Protein AF-R9T8V3-F1 (afdb_monomer_lite)

Organism: Methanomassiliicoccus intestinalis (strain Issoire-Mx1) (NCBI:txid1295009)

Radius of gyration: 25.25 Å; chains: 1; bounding box: 80×43×45 Å

Foldseek 3Di:
DDDDDDPPDDPVVVVVCVVVVVVVVVPPPPPPQQVDALPPPRHGFDDCALNTGHHPDPVSVVVSCVPSNHVCPVVVVVVVVVVVVVVVD

Sequence (89 aa):
MFTSEAASSTVADQIKSSIIYLYFMRNQYSMEIEEEKCQFCGAPAKYFQFAAFICESDECMEKAMTERGGPAGHKKRKLEMMQQESSKQ

Secondary structure (DSSP, 8-state):
----------HHHHHHHHHHHHHHHHTS----GGGSBPTTT-SBP-EEETTEEE-S-HHHHHHHHHHH--TTHHHHHHHHHHHHHHTT-

Structure (mmCIF, N/CA/C/O backbone):
data_AF-R9T8V3-F1
#
_entry.id   AF-R9T8V3-F1
#
loop_
_atom_site.group_PDB
_atom_site.id
_atom_site.type_symbol
_atom_site.label_atom_id
_atom_site.label_alt_id
_atom_site.label_comp_id
_atom_site.label_asym_id
_atom_site.label_entity_id
_atom_site.label_seq_id
_atom_site.pdbx_PDB_ins_code
_atom_site.Cartn_x
_atom_site.Cartn_y
_atom_site.Cartn_z
_atom_site.occupancy
_atom_site.B_iso_or_equiv
_atom_site.auth_seq_id
_atom_site.auth_comp_id
_atom_site.auth_asym_id
_atom_site.auth_atom_id
_atom_site.pdbx_PDB_model_num
ATOM 1 N N . MET A 1 1 ? 61.953 -16.473 -28.495 1.00 37.41 1 MET A N 1
ATOM 2 C CA . MET A 1 1 ? 60.967 -15.800 -29.365 1.00 37.41 1 MET A CA 1
ATOM 3 C C . MET A 1 1 ? 59.598 -16.222 -28.864 1.00 37.41 1 MET A C 1
ATOM 5 O O . MET A 1 1 ? 59.270 -17.388 -29.003 1.00 37.41 1 MET A O 1
ATOM 9 N N . PHE A 1 2 ? 58.873 -15.340 -28.176 1.00 39.91 2 PHE A N 1
ATOM 10 C CA . PHE A 1 2 ? 57.514 -15.621 -27.705 1.00 39.91 2 PHE A CA 1
ATOM 11 C C . PHE A 1 2 ? 56.553 -14.895 -28.642 1.00 39.91 2 PHE A C 1
ATOM 13 O O . PHE A 1 2 ? 56.532 -13.668 -28.674 1.00 39.91 2 PHE A O 1
ATOM 20 N N . THR A 1 3 ? 55.834 -15.648 -29.467 1.00 44.59 3 THR A N 1
ATOM 21 C CA . THR A 1 3 ? 54.784 -15.121 -30.339 1.00 44.59 3 THR A CA 1
ATOM 22 C C . THR A 1 3 ? 53.515 -14.959 -29.512 1.00 44.59 3 THR A C 1
ATOM 24 O O . THR A 1 3 ? 52.940 -15.947 -29.065 1.00 44.59 3 THR A O 1
ATOM 27 N N . SER A 1 4 ? 53.095 -13.720 -29.268 1.00 53.84 4 SER A N 1
ATOM 28 C CA . SER A 1 4 ? 51.797 -13.431 -28.661 1.00 53.84 4 SER A CA 1
ATOM 29 C C . SER A 1 4 ? 50.728 -13.415 -29.754 1.00 53.84 4 SER A C 1
ATOM 31 O O . SER A 1 4 ? 50.658 -12.466 -30.536 1.00 53.84 4 SER A O 1
ATOM 33 N N . GLU A 1 5 ? 49.911 -14.466 -29.824 1.00 54.34 5 GLU A N 1
ATOM 34 C CA . GLU A 1 5 ? 48.695 -14.477 -30.638 1.00 54.34 5 GLU A CA 1
ATOM 35 C C . GLU A 1 5 ? 47.670 -13.536 -29.997 1.00 54.34 5 GLU A C 1
ATOM 37 O O . GLU A 1 5 ? 47.210 -13.745 -28.874 1.00 54.34 5 GLU A O 1
ATOM 42 N N . ALA A 1 6 ? 47.345 -12.452 -30.698 1.00 54.28 6 ALA A N 1
ATOM 43 C CA . ALA A 1 6 ? 46.278 -11.548 -30.304 1.00 54.28 6 ALA A CA 1
ATOM 44 C C . ALA A 1 6 ? 44.932 -12.268 -30.481 1.00 54.28 6 ALA A C 1
ATOM 46 O O . ALA A 1 6 ? 44.515 -12.555 -31.603 1.00 54.28 6 ALA A O 1
ATOM 47 N N . ALA A 1 7 ? 44.253 -12.559 -29.370 1.00 53.34 7 ALA A N 1
ATOM 48 C CA . ALA A 1 7 ? 4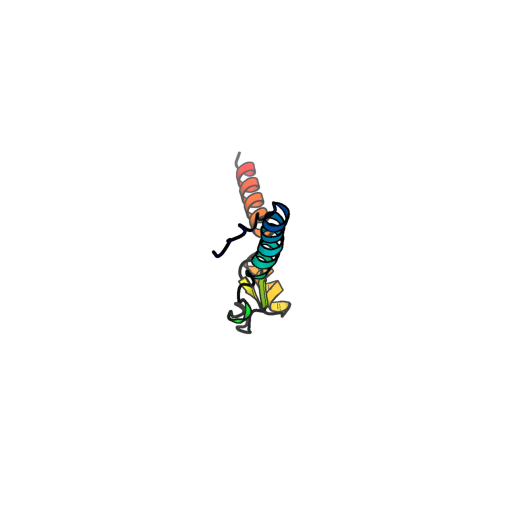2.892 -13.076 -29.379 1.00 53.34 7 ALA A CA 1
ATOM 49 C C . ALA A 1 7 ? 41.955 -12.028 -30.004 1.00 53.34 7 ALA A C 1
ATOM 51 O O . ALA A 1 7 ? 41.643 -11.003 -29.397 1.00 53.34 7 ALA A O 1
ATOM 52 N N . SER A 1 8 ? 41.526 -12.278 -31.241 1.00 54.75 8 SER A N 1
ATOM 53 C CA . SER A 1 8 ? 40.464 -11.518 -31.896 1.00 54.75 8 SER A CA 1
ATOM 54 C C . SER A 1 8 ? 39.142 -11.877 -31.217 1.00 54.75 8 SER A C 1
ATOM 56 O O . SER A 1 8 ? 38.601 -12.964 -31.415 1.00 54.75 8 SER A O 1
ATOM 58 N N . SER A 1 9 ? 38.660 -10.995 -30.343 1.00 56.16 9 SER A N 1
ATOM 59 C CA . SER A 1 9 ? 37.369 -11.157 -29.681 1.00 56.16 9 SER A CA 1
ATOM 60 C C . SER A 1 9 ? 36.251 -11.011 -30.713 1.00 56.16 9 SER A C 1
ATOM 62 O O . SER A 1 9 ? 36.121 -9.994 -31.394 1.00 56.16 9 SER A O 1
ATOM 64 N N . THR A 1 10 ? 35.456 -12.067 -30.876 1.00 63.44 10 THR A N 1
ATOM 65 C CA . THR A 1 10 ? 34.363 -12.078 -31.850 1.00 63.44 10 THR A CA 1
ATOM 66 C C . THR A 1 10 ? 33.169 -11.274 -31.331 1.00 63.44 10 THR A C 1
ATOM 68 O O . THR A 1 10 ? 32.893 -11.227 -30.132 1.00 63.44 10 THR A O 1
ATOM 71 N N . VAL A 1 11 ? 32.413 -10.658 -32.244 1.00 58.28 11 VAL A N 1
ATOM 72 C CA . VAL A 1 11 ? 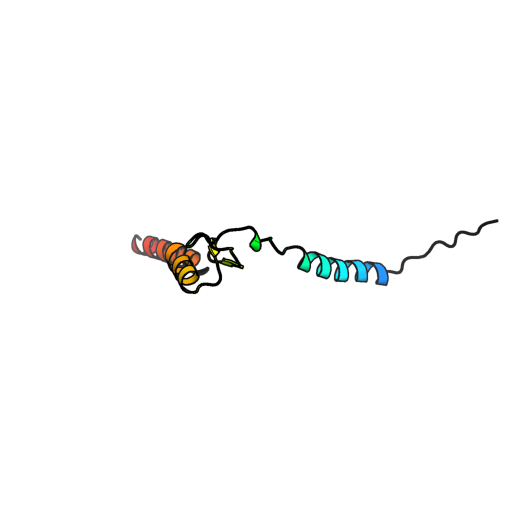31.227 -9.827 -31.939 1.00 58.28 11 VAL A CA 1
ATOM 73 C C . VAL A 1 11 ? 30.168 -10.596 -31.118 1.00 58.28 11 VAL A C 1
ATOM 75 O O . VAL A 1 11 ? 29.413 -10.005 -30.349 1.00 58.28 11 VAL A O 1
ATOM 78 N N . ALA A 1 12 ? 30.151 -11.932 -31.210 1.00 55.50 12 ALA A N 1
ATOM 79 C CA . ALA A 1 12 ? 29.259 -12.806 -30.446 1.00 55.50 12 ALA A CA 1
ATOM 80 C C . ALA A 1 12 ? 29.537 -12.805 -28.929 1.00 55.50 12 ALA A C 1
ATOM 82 O O . ALA A 1 12 ? 28.605 -12.993 -28.142 1.00 55.50 12 ALA A O 1
ATOM 83 N N . ASP A 1 13 ? 30.778 -12.556 -28.503 1.00 55.31 13 ASP A N 1
ATOM 84 C CA . ASP A 1 13 ? 31.133 -12.482 -27.080 1.00 55.31 13 ASP A CA 1
ATOM 85 C C . ASP A 1 13 ? 30.740 -11.130 -26.462 1.00 55.31 13 ASP A C 1
ATOM 87 O O . ASP A 1 13 ? 30.365 -11.062 -25.290 1.00 55.31 13 ASP A O 1
ATOM 91 N N . GLN A 1 14 ? 30.702 -10.063 -27.269 1.00 52.94 14 GLN A N 1
ATOM 92 C CA . GLN A 1 14 ? 30.220 -8.745 -26.838 1.00 52.94 14 GLN A CA 1
ATOM 93 C C . GLN A 1 14 ? 28.698 -8.731 -26.607 1.00 52.94 14 GLN A C 1
ATOM 95 O O . GLN A 1 14 ? 28.232 -8.152 -25.627 1.00 52.94 14 GLN A O 1
ATOM 100 N N . ILE A 1 15 ? 27.912 -9.422 -27.443 1.00 57.50 15 ILE A N 1
ATOM 101 C CA . ILE A 1 15 ? 26.440 -9.473 -27.313 1.00 57.50 15 ILE A CA 1
ATOM 102 C C . ILE A 1 15 ? 26.007 -10.328 -26.106 1.00 57.50 15 ILE A C 1
ATOM 104 O O . ILE A 1 15 ? 25.043 -9.986 -25.414 1.00 57.50 15 ILE A O 1
ATOM 108 N N . LYS A 1 16 ? 26.737 -11.413 -25.800 1.00 58.00 16 LYS A N 1
ATOM 109 C CA . LYS A 1 16 ? 26.492 -12.237 -24.600 1.00 58.00 16 LYS A CA 1
ATOM 110 C C . LYS A 1 16 ? 26.708 -11.449 -23.309 1.00 58.00 16 LYS A C 1
ATOM 112 O O . LYS A 1 16 ? 25.919 -11.610 -22.380 1.00 58.00 16 LYS A O 1
ATOM 117 N N . SER A 1 17 ? 27.711 -10.565 -23.278 1.00 59.03 17 SER A N 1
ATOM 118 C CA . SER A 1 17 ? 27.928 -9.635 -22.164 1.00 59.03 17 SER A CA 1
ATOM 119 C C . SER A 1 17 ? 26.687 -8.771 -21.924 1.00 59.03 17 SER A C 1
ATOM 121 O O . SER A 1 17 ? 26.205 -8.713 -20.800 1.00 59.03 17 SER A O 1
ATOM 123 N N . SER A 1 18 ? 26.071 -8.205 -22.969 1.00 63.72 18 SER A N 1
ATOM 124 C CA . SER A 1 18 ? 24.880 -7.358 -22.813 1.00 63.72 18 SER A CA 1
ATOM 125 C C . SER A 1 18 ? 23.645 -8.095 -22.282 1.00 63.72 18 SER A C 1
ATOM 127 O O . SER A 1 18 ? 22.969 -7.561 -21.410 1.00 63.72 18 SER A O 1
ATOM 129 N N . ILE A 1 19 ? 23.329 -9.311 -22.746 1.00 72.69 19 ILE A N 1
ATOM 130 C CA . ILE A 1 19 ? 22.133 -10.039 -22.267 1.00 72.69 19 ILE A CA 1
ATOM 131 C C . ILE A 1 19 ? 22.333 -10.563 -20.842 1.00 72.69 19 ILE A C 1
ATOM 133 O O . ILE A 1 19 ? 21.436 -10.419 -20.011 1.00 72.69 19 ILE A O 1
ATOM 137 N N . ILE A 1 20 ? 23.503 -11.134 -20.540 1.00 70.69 20 ILE A N 1
ATOM 138 C CA . ILE A 1 20 ? 23.825 -11.627 -19.194 1.00 70.69 20 ILE A CA 1
ATOM 139 C C . ILE A 1 20 ? 23.889 -10.454 -18.209 1.00 70.69 20 ILE A C 1
ATOM 141 O O . ILE A 1 20 ? 23.344 -10.558 -17.115 1.00 70.69 20 ILE A O 1
ATOM 145 N N . TYR A 1 21 ? 24.460 -9.314 -18.609 1.00 63.62 21 TYR A N 1
ATOM 146 C CA . TYR A 1 21 ? 24.491 -8.098 -17.796 1.00 63.62 21 TYR A CA 1
ATOM 147 C C . TYR A 1 21 ? 23.094 -7.511 -17.572 1.00 63.62 21 TYR A C 1
ATOM 149 O O . TYR A 1 21 ? 22.784 -7.105 -16.459 1.00 63.62 21 TYR A O 1
ATOM 157 N N . LEU A 1 22 ? 22.210 -7.522 -18.578 1.00 64.25 22 LEU A N 1
ATOM 158 C CA . LEU A 1 22 ? 20.810 -7.113 -18.405 1.00 64.25 22 LEU A CA 1
ATOM 159 C C . LEU A 1 22 ? 20.037 -8.066 -17.478 1.00 64.25 22 LEU A C 1
ATOM 161 O O . LEU A 1 22 ? 19.222 -7.602 -16.683 1.00 64.25 22 LEU A O 1
ATOM 165 N N . TYR A 1 23 ? 20.306 -9.375 -17.534 1.00 63.72 23 TYR A N 1
ATOM 166 C CA . TYR A 1 23 ? 19.736 -10.358 -16.603 1.00 63.72 23 TYR A CA 1
ATOM 167 C C . TYR A 1 23 ? 20.265 -10.176 -15.172 1.00 63.72 23 TYR A C 1
ATOM 169 O O . TYR A 1 23 ? 19.487 -10.235 -14.223 1.00 63.72 23 TYR A O 1
ATOM 177 N N . PHE A 1 24 ? 21.563 -9.902 -15.019 1.00 60.38 24 PHE A N 1
ATOM 178 C CA . PHE A 1 24 ? 22.215 -9.632 -13.737 1.00 60.38 24 PHE A CA 1
ATOM 179 C C . PHE A 1 24 ? 21.719 -8.317 -13.110 1.00 60.38 24 PHE A C 1
ATOM 181 O O . PHE A 1 24 ? 21.313 -8.303 -11.952 1.00 60.38 24 PHE A O 1
ATOM 188 N N . MET A 1 25 ? 21.627 -7.239 -13.897 1.00 57.66 25 MET A N 1
ATOM 189 C CA . MET A 1 25 ? 21.101 -5.938 -13.463 1.00 57.66 25 MET A CA 1
ATOM 190 C C . MET A 1 25 ? 19.615 -5.982 -13.087 1.00 57.66 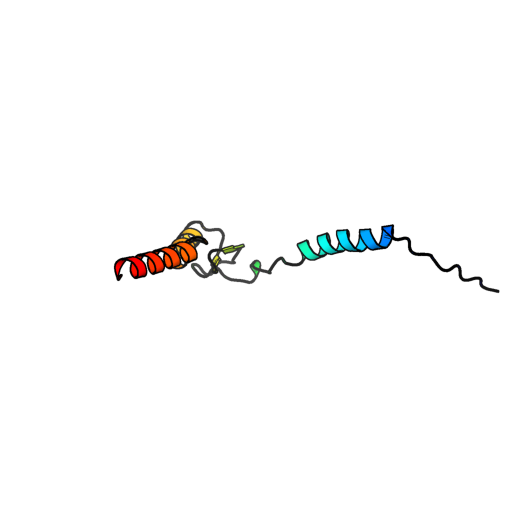25 MET A C 1
ATOM 192 O O . MET A 1 25 ? 19.204 -5.322 -12.134 1.00 57.66 25 MET A O 1
ATOM 196 N N . ARG A 1 26 ? 18.795 -6.789 -13.780 1.00 56.22 26 ARG A N 1
ATOM 197 C CA . ARG A 1 26 ? 17.386 -7.015 -13.398 1.00 56.22 26 ARG A CA 1
ATOM 198 C C . ARG A 1 26 ? 17.231 -7.656 -12.018 1.00 56.22 26 ARG A C 1
ATOM 200 O O . ARG A 1 26 ? 16.177 -7.490 -11.415 1.00 56.22 26 ARG A O 1
ATOM 207 N N . ASN A 1 27 ? 18.242 -8.381 -11.543 1.00 51.88 27 ASN A N 1
ATOM 208 C CA . ASN A 1 27 ? 18.194 -9.132 -10.290 1.00 51.88 27 ASN A CA 1
ATOM 209 C C . ASN A 1 27 ? 18.761 -8.367 -9.083 1.00 51.88 27 ASN A C 1
ATOM 211 O O . ASN A 1 27 ? 18.667 -8.867 -7.969 1.00 51.88 27 ASN 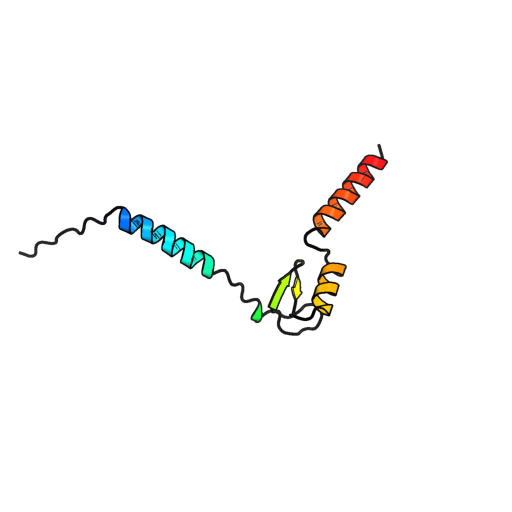A O 1
ATOM 215 N N . GLN A 1 28 ? 19.344 -7.179 -9.283 1.00 48.06 28 GLN A N 1
ATOM 216 C CA . GLN A 1 28 ? 20.031 -6.431 -8.221 1.00 48.06 28 GLN A CA 1
ATOM 217 C C . GLN A 1 28 ? 19.161 -5.347 -7.550 1.00 48.06 28 GLN A C 1
ATOM 219 O O . GLN A 1 28 ? 19.572 -4.751 -6.563 1.00 48.06 28 GLN A O 1
ATOM 224 N N . TYR A 1 29 ? 17.947 -5.088 -8.046 1.00 51.72 29 TYR A N 1
ATOM 225 C CA . TYR A 1 29 ? 17.020 -4.096 -7.471 1.00 51.72 29 TYR A CA 1
ATOM 226 C C . TYR A 1 29 ? 15.979 -4.711 -6.522 1.00 51.72 29 TYR A C 1
ATOM 228 O O . TYR A 1 29 ? 14.850 -4.229 -6.416 1.00 51.72 29 TYR A O 1
ATOM 236 N N . SER A 1 30 ? 16.347 -5.767 -5.796 1.00 53.56 30 SER A N 1
ATOM 237 C CA . SER A 1 30 ? 15.661 -6.102 -4.551 1.00 53.56 30 SER A CA 1
ATOM 238 C C . SER A 1 30 ? 16.018 -5.021 -3.530 1.00 53.56 30 SER A C 1
ATOM 240 O O . SER A 1 30 ? 17.020 -5.139 -2.831 1.00 53.56 30 SER A O 1
ATOM 242 N N . MET A 1 31 ? 15.244 -3.929 -3.483 1.00 56.59 31 MET A N 1
ATOM 243 C CA . MET A 1 31 ? 15.236 -3.076 -2.290 1.00 56.59 31 MET A CA 1
ATOM 244 C C . MET A 1 31 ? 15.082 -4.007 -1.085 1.00 56.59 31 MET A C 1
ATOM 246 O O . MET A 1 31 ? 14.188 -4.856 -1.100 1.00 56.59 31 MET A O 1
ATOM 250 N N . GLU A 1 32 ? 15.958 -3.884 -0.091 1.00 67.12 32 GLU A N 1
ATOM 251 C CA . GLU A 1 32 ? 15.910 -4.631 1.171 1.00 67.12 32 GLU A CA 1
ATOM 252 C C . GLU A 1 32 ? 14.691 -4.171 1.987 1.00 67.12 32 GLU A C 1
ATOM 254 O O . GLU A 1 32 ? 14.788 -3.505 3.008 1.00 67.12 32 GLU A O 1
ATOM 259 N N . ILE A 1 33 ? 13.491 -4.492 1.495 1.00 70.62 33 ILE A N 1
ATOM 260 C CA . ILE A 1 33 ? 12.208 -4.179 2.137 1.00 70.62 33 ILE A CA 1
ATOM 261 C C . ILE A 1 33 ? 12.124 -4.860 3.512 1.00 70.62 33 ILE A C 1
ATOM 263 O O . ILE A 1 33 ? 11.400 -4.398 4.386 1.00 70.62 33 ILE A O 1
ATOM 267 N N . GLU A 1 34 ? 12.886 -5.937 3.707 1.00 68.81 34 GLU A N 1
ATOM 268 C CA . GLU A 1 34 ? 12.918 -6.748 4.924 1.00 68.81 34 GLU A CA 1
ATOM 269 C C . GLU A 1 34 ? 13.483 -6.004 6.147 1.00 68.81 34 GLU A C 1
ATOM 271 O O . GLU A 1 34 ? 13.153 -6.368 7.276 1.00 68.81 34 GLU A O 1
ATOM 276 N N . GLU A 1 35 ? 14.283 -4.949 5.951 1.00 81.81 35 GLU A N 1
ATOM 277 C CA . GLU A 1 35 ? 14.778 -4.105 7.051 1.00 81.81 35 GLU A CA 1
ATOM 278 C C . GLU A 1 35 ? 13.738 -3.076 7.523 1.00 81.81 35 GLU A C 1
ATOM 280 O O . GLU A 1 35 ? 13.812 -2.548 8.638 1.00 81.81 35 GLU A O 1
ATOM 285 N N . GLU A 1 36 ? 12.736 -2.807 6.688 1.00 86.69 36 GLU A N 1
ATOM 286 C CA . GLU A 1 36 ? 11.725 -1.793 6.934 1.00 86.69 36 GLU A CA 1
ATOM 287 C C . GLU A 1 36 ? 10.566 -2.344 7.767 1.00 86.69 36 GLU A C 1
ATOM 289 O O . GLU A 1 36 ? 10.252 -3.537 7.777 1.00 86.69 36 GLU A O 1
ATOM 294 N N . LYS A 1 37 ? 9.889 -1.456 8.498 1.00 93.75 37 LYS A N 1
ATOM 295 C CA . LYS A 1 37 ? 8.743 -1.820 9.344 1.00 93.75 37 LYS A CA 1
ATOM 296 C C . LYS A 1 37 ? 7.434 -1.414 8.686 1.00 93.75 37 LYS A C 1
ATOM 298 O O . LYS A 1 37 ? 7.315 -0.351 8.082 1.00 93.75 37 LYS A O 1
ATOM 303 N N . CYS A 1 38 ? 6.416 -2.246 8.866 1.00 92.56 38 CYS A N 1
ATOM 304 C CA . CYS A 1 38 ? 5.049 -1.943 8.487 1.00 92.56 38 CYS A CA 1
ATOM 305 C C . CYS A 1 38 ? 4.585 -0.668 9.196 1.00 92.56 38 CYS A C 1
ATOM 307 O O . CYS A 1 38 ? 4.574 -0.606 10.428 1.00 92.56 38 CYS A O 1
ATOM 309 N N . GLN A 1 39 ? 4.135 0.319 8.425 1.00 90.31 39 GLN A N 1
ATOM 310 C CA . GLN A 1 39 ? 3.708 1.619 8.951 1.00 90.31 39 GLN A CA 1
ATOM 311 C C . GLN A 1 39 ? 2.440 1.540 9.824 1.00 90.31 39 GLN A C 1
ATOM 313 O O . GLN A 1 39 ? 2.156 2.472 10.569 1.00 90.31 39 GLN A O 1
ATOM 318 N N . PHE A 1 40 ? 1.696 0.427 9.764 1.00 91.25 40 PHE A N 1
ATOM 319 C CA . PHE A 1 40 ? 0.408 0.256 10.450 1.00 91.25 40 PHE A CA 1
ATOM 320 C C . PHE A 1 40 ? 0.490 -0.559 11.742 1.00 91.25 40 PHE A C 1
ATOM 322 O O . PHE A 1 40 ? -0.255 -0.289 12.680 1.00 91.25 40 PHE A O 1
ATOM 329 N N . CYS A 1 41 ? 1.362 -1.570 11.798 1.00 93.19 41 CYS A N 1
ATOM 330 C CA . CYS A 1 41 ? 1.465 -2.472 12.953 1.00 93.19 41 CYS A CA 1
ATOM 331 C C . CYS A 1 41 ? 2.887 -2.625 13.508 1.00 93.19 41 CYS A C 1
ATOM 333 O O . CYS A 1 41 ? 3.059 -3.229 14.562 1.00 93.19 41 CYS A O 1
ATOM 335 N N . GLY A 1 42 ? 3.912 -2.109 12.821 1.00 90.69 42 GLY A N 1
ATOM 336 C CA . GLY A 1 42 ? 5.311 -2.197 13.250 1.00 90.69 42 GLY A CA 1
ATOM 337 C C . GLY A 1 42 ? 5.994 -3.550 13.015 1.00 90.69 42 GLY A C 1
ATOM 338 O O . GLY A 1 42 ? 7.184 -3.670 13.301 1.00 90.69 42 GLY A O 1
ATOM 339 N N . ALA A 1 43 ? 5.281 -4.552 12.485 1.00 92.31 43 ALA A N 1
ATOM 340 C CA . ALA A 1 43 ? 5.861 -5.829 12.058 1.00 92.31 43 ALA A CA 1
ATOM 341 C C . ALA A 1 43 ? 6.835 -5.641 10.874 1.00 92.31 43 ALA A C 1
ATOM 343 O O . ALA A 1 43 ? 6.744 -4.619 10.194 1.00 92.31 43 ALA A O 1
ATOM 344 N N . PRO A 1 44 ? 7.724 -6.605 10.575 1.00 92.75 44 PRO A N 1
ATOM 345 C CA . PRO A 1 44 ? 8.600 -6.528 9.405 1.00 92.75 44 PRO A CA 1
ATOM 346 C C . PRO A 1 44 ? 7.794 -6.333 8.116 1.00 92.75 44 PRO A C 1
ATOM 348 O O . PRO A 1 44 ? 6.782 -7.011 7.893 1.00 92.75 44 PRO A O 1
ATOM 351 N N . ALA A 1 45 ? 8.208 -5.378 7.290 1.00 91.31 45 ALA A N 1
ATOM 352 C CA . ALA A 1 45 ? 7.587 -5.133 6.004 1.00 91.31 45 ALA A CA 1
ATOM 353 C C . ALA A 1 45 ? 7.984 -6.235 5.019 1.00 91.31 45 ALA A C 1
ATOM 355 O O . ALA A 1 45 ? 9.125 -6.684 4.974 1.00 91.31 45 ALA A O 1
ATOM 356 N N . LYS A 1 46 ? 7.013 -6.678 4.222 1.00 90.19 46 LYS A N 1
ATOM 357 C CA . LYS A 1 46 ? 7.244 -7.613 3.112 1.00 90.19 46 LYS A CA 1
ATOM 358 C C . LYS A 1 46 ? 7.020 -6.959 1.760 1.00 90.19 46 LYS A C 1
ATOM 360 O O . LYS A 1 46 ? 7.557 -7.413 0.755 1.00 90.19 46 LYS A O 1
ATOM 365 N N . TYR A 1 47 ? 6.223 -5.891 1.728 1.00 87.06 47 TYR A N 1
ATOM 366 C CA . TYR A 1 47 ? 5.841 -5.227 0.494 1.00 87.06 47 TYR A CA 1
ATOM 367 C C . TYR A 1 47 ? 5.931 -3.711 0.635 1.00 87.06 47 TYR A C 1
ATOM 369 O O . TYR A 1 47 ? 5.636 -3.148 1.689 1.00 87.06 47 TYR A O 1
ATOM 377 N N . PHE A 1 48 ? 6.275 -3.047 -0.466 1.00 87.00 48 PHE A N 1
ATOM 378 C CA . PHE A 1 48 ? 6.111 -1.608 -0.626 1.00 87.00 48 PHE A CA 1
ATOM 379 C C . PHE A 1 48 ? 4.958 -1.356 -1.605 1.00 87.00 48 PHE A C 1
ATOM 381 O O . PHE A 1 48 ? 5.121 -1.479 -2.819 1.00 87.00 48 PHE A O 1
ATOM 388 N N . GLN A 1 49 ? 3.766 -1.069 -1.079 1.00 85.56 49 GLN A N 1
ATOM 389 C CA . GLN A 1 49 ? 2.544 -0.860 -1.864 1.00 85.56 49 GLN A CA 1
ATOM 390 C C . GLN A 1 49 ? 1.800 0.378 -1.371 1.00 85.56 49 GLN A C 1
ATOM 392 O O . GLN A 1 49 ? 1.924 0.764 -0.215 1.00 85.56 49 GLN A O 1
ATOM 397 N N . PHE A 1 50 ? 1.044 1.034 -2.255 1.00 86.62 50 PHE A N 1
ATOM 398 C CA . PHE A 1 50 ? 0.333 2.285 -1.930 1.00 86.62 50 PHE A CA 1
ATOM 399 C C . PHE A 1 50 ? 1.256 3.386 -1.371 1.00 86.62 50 PHE A C 1
ATOM 401 O O . PHE A 1 50 ? 0.839 4.212 -0.565 1.00 86.62 50 PHE A O 1
ATOM 408 N N . ALA A 1 51 ? 2.524 3.381 -1.805 1.00 84.69 51 ALA A N 1
ATOM 409 C CA . ALA A 1 51 ? 3.594 4.231 -1.279 1.00 84.69 51 ALA A CA 1
ATOM 410 C C . ALA A 1 51 ? 3.845 4.078 0.241 1.00 84.69 51 ALA A C 1
ATOM 412 O O . ALA A 1 51 ? 4.271 5.029 0.895 1.00 84.69 51 ALA A O 1
ATOM 413 N N . ALA A 1 52 ? 3.597 2.887 0.798 1.00 86.56 52 ALA A N 1
ATOM 414 C CA . ALA A 1 52 ? 3.836 2.542 2.195 1.00 86.56 52 ALA A CA 1
ATOM 415 C C . ALA A 1 52 ? 4.500 1.160 2.328 1.00 86.56 52 ALA A C 1
ATOM 417 O O . ALA A 1 52 ? 4.219 0.236 1.560 1.00 86.56 52 ALA A O 1
ATOM 418 N N . PHE A 1 53 ? 5.362 1.010 3.335 1.00 91.25 53 PHE A N 1
ATOM 419 C CA . PHE A 1 53 ? 5.862 -0.297 3.761 1.00 91.25 53 PHE A CA 1
ATOM 420 C C . PHE A 1 53 ? 4.771 -1.023 4.550 1.00 91.25 53 PHE A C 1
ATOM 422 O O . PHE A 1 53 ? 4.272 -0.502 5.553 1.00 91.25 53 PHE A O 1
ATOM 429 N N . ILE A 1 54 ? 4.389 -2.215 4.091 1.00 91.75 54 ILE A N 1
ATOM 430 C CA . ILE A 1 54 ? 3.316 -3.026 4.671 1.00 91.75 54 ILE A CA 1
ATOM 431 C C . ILE A 1 54 ? 3.782 -4.461 4.934 1.00 91.75 54 ILE A C 1
ATOM 433 O O . ILE A 1 54 ? 4.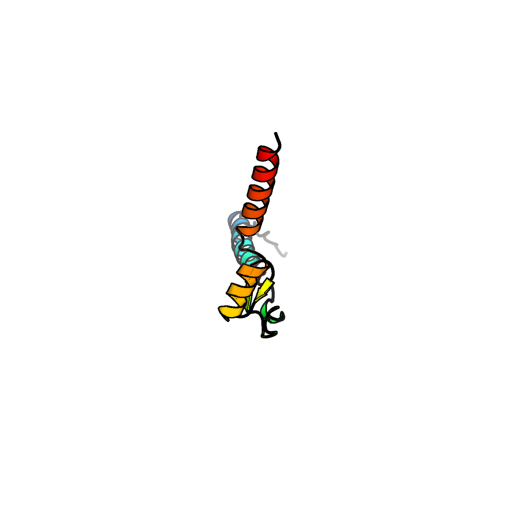608 -5.024 4.209 1.00 91.75 54 ILE A O 1
ATOM 437 N N . CYS A 1 55 ? 3.246 -5.055 5.998 1.00 93.19 55 CYS A N 1
ATOM 438 C CA . CYS A 1 55 ? 3.384 -6.483 6.267 1.00 93.19 55 CYS A CA 1
ATOM 439 C C . CYS A 1 55 ? 2.403 -7.297 5.400 1.00 93.19 55 CYS A C 1
ATOM 441 O O . CYS A 1 55 ? 1.693 -6.753 4.558 1.00 93.19 55 CYS A O 1
ATOM 443 N N . GLU A 1 56 ? 2.352 -8.609 5.620 1.00 91.88 56 GLU A N 1
ATOM 444 C CA . GLU A 1 56 ? 1.489 -9.54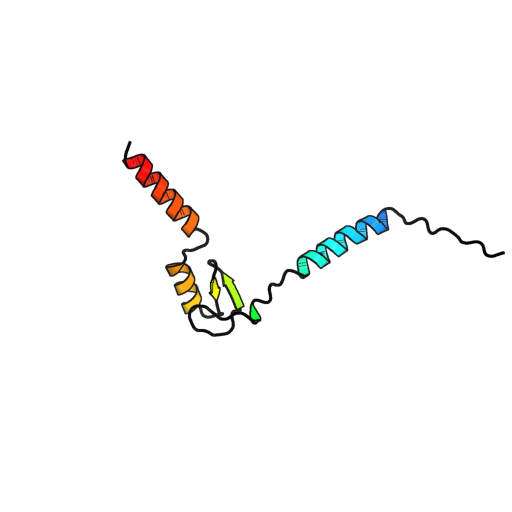8 4.880 1.00 91.88 56 GLU A CA 1
ATOM 445 C C . GLU A 1 56 ? 0.034 -9.596 5.369 1.00 91.88 56 GLU A C 1
ATOM 447 O O . GLU A 1 56 ? -0.776 -10.333 4.827 1.00 91.88 56 GLU A O 1
ATOM 452 N N . SER A 1 57 ? -0.320 -8.827 6.400 1.00 92.75 57 SER A N 1
ATOM 453 C CA . SER A 1 57 ? -1.691 -8.808 6.914 1.00 92.75 57 SER A CA 1
ATOM 454 C C . SER A 1 57 ? -2.622 -8.017 5.994 1.00 92.75 57 SER A C 1
ATOM 456 O O . SER A 1 57 ? -2.373 -6.837 5.723 1.00 92.75 57 SER A O 1
ATOM 458 N N . ASP A 1 58 ? -3.741 -8.636 5.615 1.00 90.94 58 ASP A N 1
ATOM 459 C CA . ASP A 1 58 ? -4.805 -8.007 4.824 1.00 90.94 58 ASP A CA 1
ATOM 460 C C . ASP A 1 58 ? -5.341 -6.730 5.486 1.00 90.94 58 ASP A C 1
ATOM 462 O O . ASP A 1 58 ? -5.546 -5.722 4.815 1.00 90.94 58 ASP A O 1
ATOM 466 N N . GLU A 1 59 ? -5.446 -6.697 6.819 1.00 92.00 59 GLU A N 1
ATOM 467 C CA . GLU A 1 59 ? -5.891 -5.501 7.543 1.00 92.00 59 GLU A CA 1
ATOM 468 C C . GLU A 1 59 ? -4.964 -4.296 7.319 1.00 92.00 59 GLU A C 1
ATOM 470 O O . GLU A 1 59 ? -5.418 -3.155 7.215 1.00 92.00 59 GLU A O 1
ATOM 475 N N . CYS A 1 60 ? -3.647 -4.523 7.269 1.00 92.31 60 CYS A N 1
ATOM 476 C CA . CYS A 1 60 ? -2.672 -3.458 7.020 1.00 92.31 60 CYS A CA 1
ATOM 477 C C . CYS A 1 60 ? -2.697 -3.020 5.551 1.00 92.31 60 CYS A C 1
ATOM 479 O O . CYS A 1 60 ? -2.503 -1.841 5.259 1.00 92.31 60 CYS A O 1
ATOM 481 N N . MET A 1 61 ? -2.981 -3.949 4.637 1.00 90.12 61 MET A N 1
ATOM 482 C CA . MET A 1 61 ? -3.145 -3.668 3.213 1.00 90.12 61 MET A CA 1
ATOM 483 C C . MET A 1 61 ? -4.390 -2.814 2.943 1.00 90.12 61 MET A C 1
ATOM 485 O O . MET A 1 61 ? -4.304 -1.809 2.238 1.00 90.12 61 MET A O 1
ATOM 489 N N . GLU A 1 62 ? -5.528 -3.161 3.545 1.00 90.12 62 GLU A N 1
ATOM 490 C CA . GLU A 1 62 ? -6.774 -2.400 3.425 1.00 90.12 62 GLU A CA 1
ATOM 491 C C . GLU A 1 62 ? -6.646 -0.999 4.031 1.00 90.12 62 GLU A C 1
ATOM 493 O O . GLU A 1 62 ? -7.090 -0.016 3.426 1.00 90.12 62 GLU A O 1
ATOM 498 N N . LYS A 1 63 ? -5.982 -0.876 5.190 1.00 88.62 63 LYS A N 1
ATOM 499 C CA . LYS A 1 63 ? -5.666 0.425 5.803 1.00 88.62 63 LYS A CA 1
ATOM 500 C C . LYS A 1 63 ? -4.788 1.274 4.886 1.00 88.62 63 LYS A C 1
ATOM 502 O O . LYS A 1 63 ? -5.119 2.434 4.649 1.00 88.62 63 LYS A O 1
ATOM 507 N N . ALA A 1 64 ? -3.738 0.693 4.301 1.00 88.25 64 ALA A N 1
ATOM 508 C CA . ALA A 1 64 ? -2.876 1.383 3.343 1.00 88.25 64 ALA A CA 1
ATOM 509 C C . ALA A 1 64 ? -3.646 1.858 2.106 1.00 88.25 64 ALA A C 1
ATOM 511 O O . ALA A 1 64 ? -3.533 3.018 1.709 1.00 88.25 64 ALA A O 1
ATOM 512 N N . MET A 1 65 ? -4.479 0.988 1.534 1.00 86.25 65 MET A N 1
ATOM 513 C CA . MET A 1 65 ? -5.316 1.311 0.382 1.00 86.25 65 MET A CA 1
ATOM 514 C C . MET A 1 65 ? -6.329 2.419 0.696 1.00 86.25 65 MET A C 1
ATOM 516 O O . MET A 1 65 ? -6.556 3.292 -0.143 1.00 86.25 65 MET A O 1
ATOM 520 N N . THR A 1 66 ? -6.927 2.400 1.887 1.00 85.50 66 THR A N 1
ATOM 521 C CA . THR A 1 66 ? -7.932 3.383 2.316 1.00 85.50 66 THR A CA 1
ATOM 522 C C . THR A 1 66 ? -7.301 4.744 2.607 1.00 85.50 66 THR A C 1
ATOM 524 O O . THR A 1 66 ? -7.812 5.764 2.150 1.00 85.50 66 THR A O 1
ATOM 527 N N . GLU A 1 67 ? -6.179 4.775 3.331 1.00 83.06 67 GLU A N 1
ATOM 528 C CA . GLU A 1 67 ? -5.517 6.015 3.749 1.00 83.06 67 GLU A CA 1
ATOM 529 C C . GLU A 1 67 ? -4.794 6.704 2.587 1.00 83.06 67 GLU A C 1
ATOM 531 O O . GLU A 1 67 ? -4.933 7.910 2.374 1.00 83.06 67 GLU A O 1
ATOM 536 N N . ARG A 1 68 ? -4.011 5.942 1.817 1.00 81.44 68 ARG A N 1
ATOM 537 C CA . ARG A 1 68 ? -3.161 6.487 0.748 1.00 81.44 68 ARG A CA 1
ATOM 538 C C . ARG A 1 68 ? -3.856 6.507 -0.605 1.00 81.44 68 ARG A C 1
ATOM 540 O O . ARG A 1 68 ? -3.449 7.245 -1.504 1.00 81.44 68 ARG A O 1
ATOM 547 N N . GLY A 1 69 ? -4.946 5.758 -0.732 1.00 73.31 69 GLY A N 1
ATOM 548 C CA . GLY A 1 69 ? -5.581 5.489 -2.006 1.00 73.31 69 GLY A CA 1
ATOM 549 C C . GLY A 1 69 ? -4.797 4.439 -2.786 1.00 73.31 69 GLY A C 1
ATOM 550 O O . GLY A 1 69 ? -3.573 4.332 -2.707 1.00 73.31 69 GLY A O 1
ATOM 551 N N . GLY A 1 70 ? -5.516 3.663 -3.595 1.00 68.62 70 GLY A N 1
ATOM 552 C CA . GLY A 1 70 ? -4.887 2.754 -4.546 1.00 68.62 70 GLY A CA 1
ATOM 553 C C . GLY A 1 70 ? -3.908 3.481 -5.487 1.00 68.62 70 GLY A C 1
ATOM 554 O O . GLY A 1 70 ? -3.941 4.708 -5.591 1.00 68.62 70 GLY A O 1
ATOM 555 N N . PRO A 1 71 ? -3.135 2.765 -6.317 1.00 61.69 71 PRO A N 1
ATOM 556 C CA . PRO A 1 71 ? -2.442 3.382 -7.456 1.00 61.69 71 PRO A CA 1
ATOM 557 C C . PRO A 1 71 ? -3.399 4.179 -8.380 1.00 61.69 71 PRO A C 1
ATOM 559 O O . PRO A 1 71 ? -2.977 5.074 -9.113 1.00 61.69 71 PRO A O 1
ATOM 562 N N . ALA A 1 72 ? -4.711 3.917 -8.304 1.00 58.97 72 ALA A N 1
ATOM 563 C CA . ALA A 1 72 ? -5.770 4.702 -8.940 1.00 58.97 72 ALA A CA 1
ATOM 564 C C . ALA A 1 72 ? -6.177 5.995 -8.190 1.00 58.97 72 ALA A C 1
ATOM 566 O O . ALA A 1 72 ? -6.792 6.871 -8.795 1.00 58.97 72 ALA A O 1
ATOM 567 N N . GLY A 1 73 ? -5.839 6.156 -6.908 1.00 59.28 73 GLY A N 1
ATOM 568 C CA . GLY A 1 73 ? -6.212 7.300 -6.066 1.00 59.28 73 GLY A CA 1
ATOM 569 C C . GLY A 1 73 ? -5.669 8.634 -6.581 1.00 59.28 73 GLY A C 1
ATOM 570 O O . GLY A 1 73 ? -6.394 9.628 -6.603 1.00 59.28 73 GLY A O 1
ATOM 571 N N . HIS A 1 74 ? -4.445 8.644 -7.120 1.00 60.62 74 HIS A N 1
ATOM 572 C CA . HIS A 1 74 ? -3.886 9.818 -7.800 1.00 60.62 74 HIS A CA 1
ATOM 573 C C . HIS A 1 74 ? -4.672 10.204 -9.064 1.00 60.62 74 HIS A C 1
ATOM 575 O O . HIS A 1 74 ? -4.887 11.389 -9.319 1.00 60.62 74 HIS A O 1
ATOM 581 N N . LYS A 1 75 ? -5.152 9.221 -9.842 1.00 61.53 75 LYS A N 1
ATOM 582 C CA . LYS A 1 75 ? -5.992 9.471 -11.027 1.00 61.53 75 LYS A CA 1
ATOM 583 C C . LYS A 1 75 ? -7.381 9.970 -10.632 1.00 61.53 75 LYS A C 1
ATOM 585 O O . LYS A 1 75 ? -7.876 10.902 -11.256 1.00 61.53 75 LYS A O 1
ATOM 590 N N . LYS A 1 76 ? -7.977 9.389 -9.586 1.00 64.06 76 LYS A N 1
ATOM 591 C CA . LYS A 1 76 ? -9.294 9.782 -9.072 1.00 64.06 76 LYS A CA 1
ATOM 592 C C . LYS A 1 76 ? -9.287 11.223 -8.561 1.00 64.06 76 LYS A C 1
ATOM 594 O O . LYS A 1 76 ? -10.095 12.012 -9.027 1.00 64.06 76 LYS A O 1
ATOM 599 N N . ARG A 1 77 ? -8.315 11.601 -7.721 1.00 67.50 77 ARG A N 1
ATOM 600 C CA . ARG A 1 77 ? -8.181 12.983 -7.226 1.00 67.50 77 ARG A CA 1
ATOM 601 C C . ARG A 1 77 ? -7.984 13.984 -8.368 1.00 67.50 77 ARG A C 1
ATOM 603 O O . ARG A 1 77 ? -8.586 15.048 -8.360 1.00 67.50 77 ARG A O 1
ATOM 610 N N . LYS A 1 78 ? -7.186 13.632 -9.383 1.00 68.94 78 LYS A N 1
ATOM 611 C CA . LYS A 1 78 ? -7.004 14.475 -10.574 1.00 68.94 78 LYS A CA 1
ATOM 612 C C . LYS A 1 78 ? -8.305 14.636 -11.373 1.00 68.94 78 LYS A C 1
ATOM 614 O O . LYS A 1 78 ? -8.618 15.744 -11.783 1.00 68.94 78 LYS A O 1
ATOM 619 N N . LEU A 1 79 ? -9.066 13.558 -11.570 1.00 68.56 79 LEU A N 1
ATOM 620 C CA . LEU A 1 79 ? -10.372 13.600 -12.240 1.00 68.56 79 LEU A CA 1
ATOM 621 C C . LEU A 1 79 ? -11.399 14.425 -11.454 1.00 68.56 79 LEU A C 1
ATOM 623 O O . LEU A 1 79 ? -12.123 15.211 -12.054 1.00 68.56 79 LEU A O 1
ATOM 627 N N . GLU A 1 80 ? -11.429 14.285 -10.129 1.00 75.00 80 GLU A N 1
ATOM 628 C CA . GLU A 1 80 ? -12.290 15.078 -9.245 1.00 75.00 80 GLU A CA 1
ATOM 629 C C . GLU A 1 80 ? -11.942 16.571 -9.319 1.00 75.00 80 GLU A C 1
ATOM 631 O O . GLU A 1 80 ? -12.838 17.401 -9.455 1.00 75.00 80 GLU A O 1
ATOM 636 N N . MET A 1 81 ? -10.650 16.920 -9.312 1.00 72.50 81 MET A N 1
ATOM 637 C CA . MET A 1 81 ? -10.199 18.304 -9.499 1.00 72.50 81 MET A CA 1
ATOM 638 C C . MET A 1 81 ? -10.615 18.858 -10.872 1.00 72.50 81 MET A C 1
ATOM 640 O O . MET A 1 81 ? -11.167 19.952 -10.944 1.00 72.50 81 MET A O 1
ATOM 644 N N . MET A 1 82 ? -10.441 18.082 -11.949 1.00 70.12 82 MET A N 1
ATOM 645 C CA . MET A 1 82 ? -10.849 18.486 -13.303 1.00 70.12 82 MET A CA 1
ATOM 646 C C . MET A 1 82 ? -12.374 18.652 -13.441 1.00 70.12 82 MET A C 1
ATOM 648 O O . MET A 1 82 ? -12.840 19.575 -14.106 1.00 70.12 82 MET A O 1
ATOM 652 N N . GLN A 1 83 ? -13.173 17.791 -12.800 1.00 66.44 83 GLN A N 1
ATOM 653 C CA . GLN A 1 83 ? -14.635 17.923 -12.787 1.00 66.44 83 GLN A CA 1
ATOM 654 C C . GLN A 1 83 ? -15.088 19.168 -12.017 1.00 66.44 83 GLN A C 1
ATOM 656 O O . GLN A 1 83 ? -15.960 19.896 -12.496 1.00 66.44 83 GLN A O 1
ATOM 661 N N . GLN A 1 84 ? -14.467 19.464 -10.873 1.00 66.75 84 GLN A N 1
ATOM 662 C CA . GLN A 1 84 ? -14.757 20.680 -10.111 1.00 66.75 84 GLN A CA 1
ATOM 663 C C . GLN A 1 84 ? -14.435 21.955 -10.902 1.00 66.75 84 GLN A C 1
ATOM 665 O O . GLN A 1 84 ? -15.200 22.915 -10.829 1.00 66.75 84 GLN A O 1
ATOM 670 N N . GLU A 1 85 ? -13.355 21.967 -11.682 1.00 64.31 85 GLU A N 1
ATOM 671 C CA . GLU A 1 85 ? -13.011 23.088 -12.568 1.00 64.31 85 GLU A CA 1
ATOM 672 C C . GLU A 1 85 ? -14.033 23.265 -13.701 1.00 64.31 85 GLU A C 1
ATOM 674 O O . GLU A 1 85 ? -14.464 24.387 -13.954 1.00 64.31 85 GLU A O 1
ATOM 679 N N . SER A 1 86 ? -14.503 22.173 -14.315 1.00 59.94 86 SER A N 1
ATOM 680 C CA . SER A 1 86 ? -15.515 22.234 -15.387 1.00 59.94 86 SER A CA 1
ATOM 681 C C . SER A 1 86 ? -16.895 22.712 -14.920 1.00 59.94 86 SER A C 1
ATOM 683 O O . SER A 1 86 ? -17.632 23.309 -15.692 1.00 59.94 86 SER A O 1
ATOM 685 N N . SER A 1 87 ? -17.238 22.486 -13.647 1.00 58.25 87 SER A N 1
ATOM 686 C CA . SER A 1 87 ? -18.510 22.928 -13.052 1.00 58.25 87 SER A CA 1
ATOM 687 C C . SER A 1 87 ? -18.538 24.409 -12.646 1.00 58.25 87 SER A C 1
ATOM 689 O O . SER A 1 87 ? -19.577 24.905 -12.215 1.00 58.25 87 SER A O 1
ATOM 691 N N . LYS A 1 88 ? -17.396 25.103 -12.740 1.00 58.69 88 LYS A N 1
ATOM 692 C CA . LYS A 1 88 ? -17.246 26.531 -12.416 1.00 58.69 88 LYS A CA 1
ATOM 693 C C . LYS A 1 88 ? -17.185 27.435 -13.657 1.00 58.69 88 LYS A C 1
ATOM 695 O O . LYS A 1 88 ? -17.019 28.641 -13.483 1.00 58.69 88 LYS A O 1
ATOM 700 N N . GLN A 1 89 ? -17.281 26.871 -14.865 1.00 50.97 89 GLN A N 1
ATOM 701 C CA . GLN A 1 89 ? -17.381 27.609 -16.132 1.00 50.97 89 GLN A CA 1
ATOM 702 C C . GLN A 1 89 ? -18.830 27.784 -16.576 1.00 50.97 89 GLN A C 1
ATOM 704 O O . GLN A 1 89 ? -19.628 26.842 -16.373 1.00 50.97 89 GLN A O 1
#

pLDDT: mean 71.23, std 15.63, range [37.41, 93.75]